Protein AF-X0W665-F1 (afdb_monomer_lite)

Organism: NCBI:txid412755

Secondary structure (DSSP, 8-state):
---------EEEEEEEE----TT-EEEEEEE-TTSPEEEEEESSSSEEEEEEEE-TT--SEEEEESSS-EEEEEGGGS--HHHHHHHHHHHHTT-

Structure (mmCIF, N/CA/C/O backbone):
data_AF-X0W665-F1
#
_entry.id   AF-X0W665-F1
#
loop_
_atom_site.group_PDB
_atom_site.id
_atom_site.type_symbol
_atom_site.label_atom_id
_atom_site.label_alt_id
_atom_site.label_comp_id
_atom_site.label_asym_id
_atom_site.label_entity_id
_atom_site.label_seq_id
_atom_site.pdbx_PDB_ins_code
_atom_site.Cartn_x
_atom_site.Cartn_y
_atom_site.Cartn_z
_atom_site.occupancy
_atom_site.B_iso_or_equiv
_atom_site.auth_seq_id
_atom_site.auth_comp_id
_atom_site.auth_asym_id
_atom_site.auth_atom_id
_atom_site.pdbx_PDB_model_num
ATOM 1 N N . SER A 1 1 ? 32.365 -3.549 10.779 1.00 41.12 1 SER A N 1
ATOM 2 C CA . SER A 1 1 ? 31.110 -4.325 10.760 1.00 41.12 1 SER A CA 1
ATOM 3 C C . SER A 1 1 ? 30.005 -3.298 10.853 1.00 41.12 1 SER A C 1
ATOM 5 O O . SER A 1 1 ? 30.041 -2.516 11.782 1.00 41.12 1 SER A O 1
ATOM 7 N N . GLU A 1 2 ? 29.128 -3.104 9.884 1.00 39.75 2 GLU A N 1
ATOM 8 C CA . GLU A 1 2 ? 28.541 -4.026 8.916 1.00 39.75 2 GLU A CA 1
ATOM 9 C C . GLU A 1 2 ? 28.464 -3.327 7.553 1.00 39.75 2 GLU A C 1
ATOM 11 O O . GLU A 1 2 ? 28.220 -2.126 7.477 1.00 39.75 2 GLU A O 1
ATOM 16 N N . GLY A 1 3 ? 28.743 -4.061 6.477 1.00 35.00 3 GLY A N 1
ATOM 17 C CA . GLY A 1 3 ? 28.498 -3.556 5.135 1.00 35.00 3 GLY A CA 1
ATOM 18 C C . GLY A 1 3 ? 26.997 -3.557 4.886 1.00 35.00 3 GLY A C 1
ATOM 19 O O . GLY A 1 3 ? 26.383 -4.624 4.889 1.00 35.00 3 GLY A O 1
ATOM 20 N N . GLU A 1 4 ? 26.413 -2.383 4.662 1.00 42.34 4 GLU A N 1
ATOM 21 C CA . GLU A 1 4 ? 25.104 -2.275 4.030 1.00 42.34 4 GLU A CA 1
ATOM 22 C C . GLU A 1 4 ? 25.202 -2.906 2.639 1.00 42.34 4 GLU A C 1
ATOM 24 O O . GLU A 1 4 ? 25.699 -2.320 1.676 1.00 42.34 4 GLU A O 1
ATOM 29 N N . ASN A 1 5 ? 24.743 -4.150 2.532 1.00 43.09 5 ASN A N 1
ATOM 30 C CA . ASN A 1 5 ? 24.387 -4.738 1.253 1.00 43.09 5 ASN A CA 1
ATOM 31 C C . ASN A 1 5 ? 23.196 -3.937 0.712 1.00 43.09 5 ASN A C 1
ATOM 33 O O . ASN A 1 5 ? 22.045 -4.235 1.027 1.00 43.09 5 ASN A O 1
ATOM 37 N N . GLY A 1 6 ? 23.483 -2.893 -0.069 1.00 44.38 6 GLY A N 1
ATOM 38 C CA . GLY A 1 6 ? 22.503 -2.129 -0.837 1.00 44.38 6 GLY A CA 1
ATOM 39 C C . GLY A 1 6 ? 21.849 -3.015 -1.895 1.00 44.38 6 GLY A C 1
ATOM 40 O O . GLY A 1 6 ? 22.260 -3.008 -3.056 1.00 44.38 6 GLY A O 1
ATOM 41 N N . GLY A 1 7 ? 20.897 -3.840 -1.461 1.00 56.03 7 GLY A N 1
ATOM 42 C CA . GLY A 1 7 ? 19.992 -4.587 -2.322 1.00 56.03 7 GLY A CA 1
ATOM 43 C C . GLY A 1 7 ? 18.932 -3.643 -2.873 1.00 56.03 7 GLY A C 1
ATOM 44 O O . GLY A 1 7 ? 18.436 -2.770 -2.160 1.00 56.03 7 GLY A O 1
ATOM 45 N N . ASN A 1 8 ? 18.601 -3.795 -4.147 1.00 63.97 8 ASN A N 1
ATOM 46 C CA . ASN A 1 8 ? 17.622 -2.937 -4.797 1.00 63.97 8 ASN A CA 1
ATOM 47 C C . ASN A 1 8 ? 16.216 -3.330 -4.347 1.00 63.97 8 ASN A C 1
ATOM 49 O O . ASN A 1 8 ? 15.873 -4.511 -4.290 1.00 63.97 8 ASN A O 1
ATOM 53 N N . ARG A 1 9 ? 15.408 -2.339 -3.975 1.00 71.69 9 ARG A N 1
ATOM 54 C CA . ARG A 1 9 ? 14.079 -2.564 -3.403 1.00 71.69 9 ARG A CA 1
ATOM 55 C C . ARG A 1 9 ? 13.059 -1.804 -4.229 1.00 71.69 9 ARG A C 1
ATOM 57 O O . ARG A 1 9 ? 13.252 -0.623 -4.503 1.00 71.69 9 ARG A O 1
ATOM 64 N N . ILE A 1 10 ? 11.989 -2.485 -4.616 1.00 75.94 10 ILE A N 1
ATOM 65 C CA . ILE A 1 10 ? 10.821 -1.842 -5.216 1.00 75.94 10 ILE A CA 1
ATOM 66 C C . ILE A 1 10 ? 9.903 -1.469 -4.062 1.00 75.94 10 ILE A C 1
ATOM 68 O O . ILE A 1 10 ? 9.597 -2.316 -3.227 1.00 75.94 10 ILE A O 1
ATOM 72 N N . SER A 1 11 ? 9.485 -0.212 -3.998 1.00 81.44 11 SER A N 1
ATOM 73 C CA . SER A 1 11 ? 8.466 0.246 -3.057 1.00 81.44 11 SER A CA 1
ATOM 74 C C . SER A 1 11 ? 7.272 0.793 -3.818 1.00 81.44 11 SER A C 1
ATOM 76 O O . SER A 1 11 ? 7.462 1.548 -4.771 1.00 81.44 11 SER A O 1
ATOM 78 N N . ALA A 1 12 ? 6.068 0.466 -3.368 1.00 85.50 12 ALA A N 1
ATOM 79 C CA . ALA A 1 12 ? 4.841 1.088 -3.844 1.00 85.50 12 ALA A CA 1
ATOM 80 C C . ALA A 1 12 ? 4.049 1.635 -2.661 1.00 85.50 12 ALA A C 1
ATOM 82 O O . ALA A 1 12 ? 4.104 1.091 -1.556 1.00 85.50 12 ALA A O 1
ATOM 83 N N . VAL A 1 13 ? 3.309 2.709 -2.918 1.00 90.44 13 VAL A N 1
ATOM 84 C CA . VAL A 1 13 ? 2.353 3.282 -1.977 1.00 90.44 13 VAL A CA 1
ATOM 85 C C . VAL A 1 13 ? 0.999 3.301 -2.661 1.00 90.44 13 VAL A C 1
ATOM 87 O O . VAL A 1 13 ? 0.884 3.786 -3.785 1.00 90.44 13 VAL A O 1
ATOM 90 N N . ALA A 1 14 ? -0.015 2.767 -1.991 1.00 92.06 14 ALA A N 1
ATOM 91 C CA . ALA A 1 14 ? -1.398 2.915 -2.413 1.00 92.06 14 ALA A CA 1
ATOM 92 C C . ALA A 1 14 ? -2.099 3.957 -1.550 1.00 92.06 14 ALA A C 1
ATOM 94 O O . ALA A 1 14 ? -1.883 4.016 -0.338 1.00 92.06 14 ALA A O 1
ATOM 95 N N . HIS A 1 15 ? -2.950 4.746 -2.200 1.00 94.50 15 HIS A N 1
ATOM 96 C CA . HIS A 1 15 ? -3.791 5.757 -1.580 1.00 94.50 15 HIS A CA 1
ATOM 97 C C . HIS A 1 15 ? -5.253 5.401 -1.849 1.00 94.50 15 HIS A C 1
ATOM 99 O O . HIS A 1 15 ? -5.688 5.359 -2.999 1.00 94.50 15 HIS A O 1
ATOM 105 N N . PHE A 1 16 ? -6.010 5.156 -0.787 1.00 94.12 16 PHE A N 1
ATOM 106 C CA . PHE A 1 16 ? -7.455 4.992 -0.838 1.00 94.12 16 PHE A CA 1
ATOM 107 C C . PHE A 1 16 ? -8.088 6.308 -0.399 1.00 94.12 16 PHE A C 1
ATOM 109 O O . PHE A 1 16 ? -8.059 6.636 0.786 1.00 94.12 16 PHE A O 1
ATOM 116 N N . TYR A 1 17 ? -8.613 7.076 -1.354 1.00 93.44 17 TYR A N 1
ATOM 117 C CA . TYR A 1 17 ? -9.212 8.382 -1.083 1.00 93.44 17 TYR A CA 1
ATOM 118 C C . TYR A 1 17 ? -10.534 8.225 -0.332 1.00 93.44 17 TYR A C 1
ATOM 120 O O . TYR A 1 17 ? -11.543 7.793 -0.893 1.00 93.44 17 TYR A O 1
ATOM 128 N N . ILE A 1 18 ? -10.489 8.553 0.952 1.00 92.12 18 ILE A N 1
ATOM 129 C CA . ILE A 1 18 ? -11.603 8.524 1.889 1.00 92.12 18 ILE A CA 1
ATOM 130 C C . ILE A 1 18 ? -11.286 9.512 3.007 1.00 92.12 18 ILE A C 1
ATOM 132 O O . ILE A 1 18 ? -10.136 9.605 3.442 1.00 92.12 18 ILE A O 1
ATOM 136 N N . ASP A 1 19 ? -12.306 10.219 3.483 1.00 94.44 19 ASP A N 1
ATOM 137 C CA . ASP A 1 19 ? -12.164 11.068 4.660 1.00 94.44 19 ASP A CA 1
ATOM 138 C C . ASP A 1 19 ? -11.770 10.203 5.863 1.00 94.44 19 ASP A C 1
ATOM 140 O O . ASP A 1 19 ? -12.407 9.188 6.169 1.00 94.44 19 ASP A O 1
ATOM 144 N N . CYS A 1 20 ? -10.700 10.595 6.543 1.00 93.88 20 CYS A N 1
ATOM 145 C CA . CYS A 1 20 ? -10.180 9.887 7.701 1.00 93.88 20 CYS A CA 1
ATOM 146 C C . CYS A 1 20 ? -9.618 10.872 8.728 1.00 93.88 20 CYS A C 1
ATOM 148 O O . CYS A 1 20 ? -9.234 11.989 8.396 1.00 93.88 20 CYS A O 1
ATOM 150 N N . ASP A 1 21 ? -9.553 10.474 9.997 1.00 94.56 21 ASP A N 1
ATOM 151 C CA . ASP A 1 21 ? -8.965 11.339 11.018 1.00 94.56 21 ASP A CA 1
ATOM 152 C C . ASP A 1 21 ? -7.435 11.286 10.934 1.00 94.56 21 ASP A C 1
ATOM 154 O O . ASP A 1 21 ? -6.839 10.204 10.888 1.00 94.56 21 ASP A O 1
ATOM 158 N N . PHE A 1 22 ? -6.789 12.454 10.956 1.00 93.81 22 PHE A N 1
ATOM 159 C CA . PHE A 1 22 ? -5.330 12.572 10.979 1.00 93.81 22 PHE A CA 1
ATOM 160 C C . PHE A 1 22 ? -4.706 11.690 12.073 1.00 93.81 22 PHE A C 1
ATOM 162 O O . PHE A 1 22 ? -5.105 11.740 13.237 1.00 93.81 22 PHE A O 1
ATOM 169 N N . GLY A 1 23 ? -3.693 10.903 11.706 1.00 90.94 23 GLY A N 1
ATOM 170 C CA . GLY A 1 23 ? -2.986 10.004 12.619 1.00 90.94 23 GLY A CA 1
ATOM 171 C C . GLY A 1 23 ? -3.705 8.679 12.885 1.00 90.94 23 GLY A C 1
ATOM 172 O O . GLY A 1 23 ? -3.192 7.856 13.646 1.00 90.94 23 GLY A O 1
ATOM 173 N N . THR A 1 24 ? -4.860 8.435 12.257 1.00 94.12 24 THR A N 1
ATOM 174 C CA . THR A 1 24 ? -5.539 7.137 12.334 1.00 94.12 24 THR A CA 1
ATOM 175 C C . THR A 1 24 ? -4.646 6.037 11.778 1.00 94.12 24 THR A C 1
ATOM 177 O O . THR A 1 24 ? -4.046 6.182 10.714 1.00 94.12 24 THR A O 1
ATOM 180 N N . ARG A 1 25 ? -4.600 4.906 12.484 1.00 94.75 25 ARG A N 1
ATOM 181 C CA . ARG A 1 25 ? -3.903 3.696 12.057 1.00 94.75 25 ARG A CA 1
ATOM 182 C C . ARG A 1 25 ? -4.824 2.500 12.249 1.00 94.75 25 ARG A C 1
ATOM 184 O O . ARG A 1 25 ? -5.235 2.212 13.370 1.00 94.75 25 ARG A O 1
ATOM 191 N N . ILE A 1 26 ? -5.147 1.823 11.157 1.00 93.69 26 ILE A N 1
ATOM 192 C CA . ILE A 1 26 ? -6.101 0.715 11.122 1.00 93.69 26 ILE A CA 1
ATOM 193 C C . ILE A 1 26 ? -5.317 -0.565 10.884 1.00 93.69 26 ILE A C 1
ATOM 195 O O . ILE A 1 26 ? -4.628 -0.690 9.874 1.00 93.69 26 ILE A O 1
ATOM 199 N N . GLU A 1 27 ? -5.400 -1.502 11.824 1.00 94.62 27 GLU A N 1
ATOM 200 C CA . GLU A 1 27 ? -4.879 -2.854 11.631 1.00 94.62 27 GLU A CA 1
ATOM 201 C C . GLU A 1 27 ? -5.734 -3.585 10.594 1.00 94.62 27 GLU A C 1
ATOM 203 O O . GLU A 1 27 ? -6.962 -3.592 10.683 1.00 94.62 27 GLU A O 1
ATOM 208 N N . THR A 1 28 ? -5.091 -4.172 9.590 1.00 91.94 28 THR A N 1
ATOM 209 C CA . THR A 1 28 ? -5.780 -4.885 8.510 1.00 91.94 28 THR A CA 1
ATOM 210 C C . THR A 1 28 ? -5.801 -6.384 8.788 1.00 91.94 28 THR A C 1
ATOM 212 O O . THR A 1 28 ? -5.004 -6.899 9.570 1.00 91.94 28 THR A O 1
ATOM 215 N N . SER A 1 29 ? -6.668 -7.116 8.091 1.00 88.31 29 SER A N 1
ATOM 216 C CA . SER A 1 29 ? -6.659 -8.584 8.109 1.00 88.31 29 SER A CA 1
ATOM 217 C C . SER A 1 29 ? -5.450 -9.201 7.398 1.00 88.31 29 SER A C 1
ATOM 219 O O . SER A 1 29 ? -5.274 -10.417 7.460 1.00 88.31 29 SER A O 1
ATOM 221 N N . SER A 1 30 ? -4.646 -8.396 6.695 1.00 88.56 30 SER A N 1
ATOM 222 C CA . SER A 1 30 ? -3.471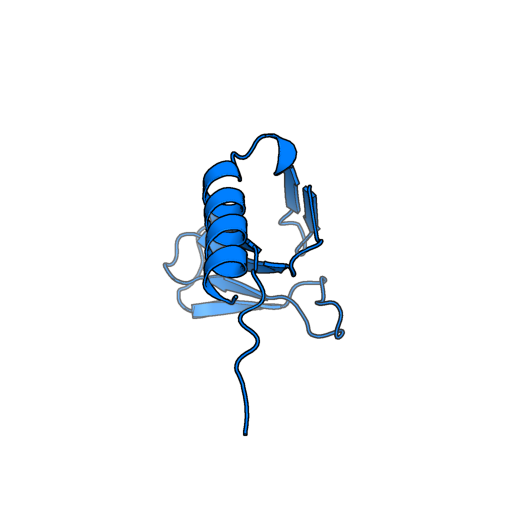 -8.870 5.972 1.00 88.56 30 SER A CA 1
ATOM 223 C C . SER A 1 30 ? -2.193 -8.722 6.795 1.00 88.56 30 SER A C 1
ATOM 225 O O . SER A 1 30 ? -2.041 -7.801 7.602 1.00 88.56 30 SER A O 1
ATOM 227 N N . THR A 1 31 ? -1.240 -9.621 6.563 1.00 89.94 31 THR A N 1
ATOM 228 C CA . THR A 1 31 ? 0.039 -9.676 7.272 1.00 89.94 31 THR A CA 1
ATOM 229 C C . THR A 1 31 ? 1.218 -9.637 6.304 1.00 89.94 31 THR A C 1
ATOM 231 O O . THR A 1 31 ? 1.124 -9.978 5.121 1.00 89.94 31 THR A O 1
ATOM 234 N N . PHE A 1 32 ? 2.363 -9.174 6.796 1.00 84.06 32 PHE A N 1
ATOM 235 C CA . PHE A 1 32 ? 3.644 -9.370 6.133 1.00 84.06 32 PHE A CA 1
ATOM 236 C C . PHE A 1 32 ? 4.084 -10.837 6.239 1.00 84.06 32 PHE A C 1
ATOM 238 O O . PHE A 1 32 ? 3.520 -11.634 6.989 1.00 84.06 32 PHE A O 1
ATOM 245 N N . SER A 1 33 ? 5.129 -11.209 5.497 1.00 82.19 33 SER A N 1
ATOM 246 C CA . SER A 1 33 ? 5.657 -12.581 5.483 1.00 82.19 33 SER A CA 1
ATOM 247 C C . SER A 1 33 ? 6.172 -13.068 6.841 1.00 82.19 33 SER A C 1
ATOM 249 O O . SER A 1 33 ? 6.281 -14.270 7.054 1.00 82.19 33 SER A O 1
ATOM 251 N N . ASP A 1 34 ? 6.507 -12.150 7.748 1.00 84.12 34 ASP A N 1
ATOM 252 C CA . ASP A 1 34 ? 6.910 -12.447 9.127 1.00 84.12 34 ASP A CA 1
ATOM 253 C C . ASP A 1 34 ? 5.716 -12.599 10.091 1.00 84.12 34 ASP A C 1
ATOM 255 O O . ASP A 1 34 ? 5.907 -12.823 11.284 1.00 84.12 34 ASP A O 1
ATOM 259 N N . GLY A 1 35 ? 4.486 -12.494 9.579 1.00 88.00 35 GLY A N 1
ATOM 260 C CA . GLY A 1 35 ? 3.252 -12.584 10.351 1.00 88.00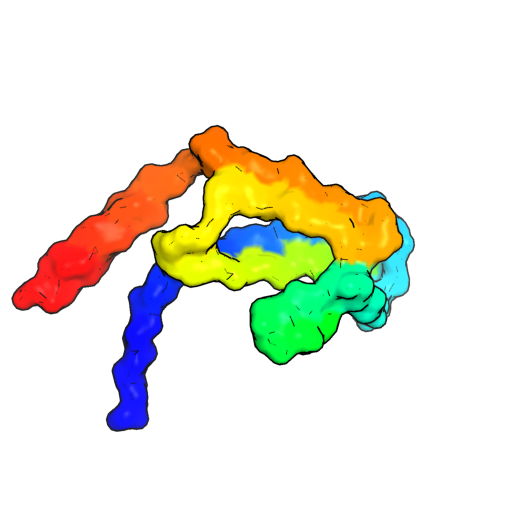 35 GLY A CA 1
ATOM 261 C C . GLY A 1 35 ? 2.848 -11.286 11.047 1.00 88.00 35 GLY A C 1
ATOM 262 O O . GLY A 1 35 ? 1.790 -11.255 11.673 1.00 88.00 35 GLY A O 1
ATOM 263 N N . SER A 1 36 ? 3.636 -10.211 10.941 1.00 89.44 36 SER A N 1
ATOM 264 C CA . SER A 1 36 ? 3.247 -8.916 11.497 1.00 89.44 36 SER A CA 1
ATOM 265 C C . SER A 1 36 ? 2.074 -8.311 10.711 1.00 89.44 36 SER A C 1
ATOM 267 O O . SER A 1 36 ? 2.014 -8.450 9.485 1.00 89.44 36 SER A O 1
ATOM 269 N N . PRO A 1 37 ? 1.110 -7.656 11.380 1.00 90.00 37 PRO A N 1
ATOM 270 C CA . PRO A 1 37 ? -0.039 -7.081 10.697 1.00 90.00 37 PRO A CA 1
ATOM 271 C C . PRO A 1 37 ? 0.360 -5.890 9.825 1.00 90.00 37 PRO A C 1
ATOM 273 O O . PRO A 1 37 ? 1.214 -5.075 10.189 1.00 90.00 37 PRO A O 1
ATOM 276 N N . LYS A 1 38 ? -0.299 -5.771 8.673 1.00 91.75 38 LYS A N 1
ATOM 277 C CA . LYS A 1 38 ? -0.243 -4.577 7.830 1.00 91.75 38 LYS A CA 1
ATOM 278 C C . LYS A 1 38 ? -1.235 -3.545 8.342 1.00 91.75 38 LYS A C 1
ATOM 280 O O . LYS A 1 38 ? -2.290 -3.898 8.871 1.00 91.75 38 LYS A O 1
ATOM 285 N N . TYR A 1 39 ? -0.899 -2.272 8.161 1.00 94.56 39 TYR A N 1
ATOM 286 C CA . TYR A 1 39 ? -1.710 -1.159 8.638 1.00 94.56 39 TYR A CA 1
ATOM 287 C C . TYR A 1 39 ? -2.009 -0.177 7.514 1.00 94.56 39 TYR A C 1
ATOM 289 O O . TYR A 1 39 ? -1.113 0.155 6.737 1.00 94.56 39 TYR A O 1
ATOM 297 N N . LEU A 1 40 ? -3.246 0.313 7.489 1.00 94.88 40 LEU A N 1
ATOM 298 C CA . LEU A 1 40 ? -3.612 1.515 6.750 1.00 94.88 40 LEU A CA 1
ATOM 299 C C . LEU A 1 40 ? -3.403 2.727 7.660 1.00 94.88 40 LEU A C 1
ATOM 301 O O . LEU A 1 40 ? -3.858 2.721 8.807 1.00 94.88 40 LEU A O 1
ATOM 305 N N . SER A 1 41 ? -2.743 3.764 7.158 1.00 95.75 41 SER A N 1
ATOM 306 C CA . SER A 1 41 ? -2.466 4.990 7.911 1.00 95.75 41 SER A CA 1
ATOM 307 C C . SER A 1 41 ? -3.144 6.188 7.257 1.00 95.75 41 SER A C 1
ATOM 309 O O . SER A 1 41 ? -3.074 6.354 6.046 1.00 95.75 41 SER A O 1
ATOM 311 N N . CYS A 1 42 ? -3.779 7.048 8.046 1.00 95.00 42 CYS A N 1
ATOM 312 C CA . CYS A 1 42 ? -4.294 8.329 7.580 1.00 95.00 42 CYS A CA 1
ATOM 313 C C . CYS A 1 42 ? -3.299 9.427 7.940 1.00 95.00 42 CYS A C 1
ATOM 315 O O . CYS A 1 42 ? -3.245 9.871 9.089 1.00 95.00 42 CYS A O 1
ATOM 317 N N . GLU A 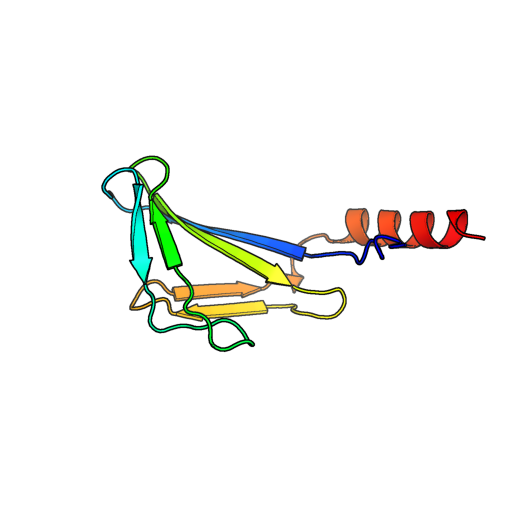1 43 ? -2.491 9.864 6.978 1.00 86.19 43 GLU A N 1
ATOM 318 C CA . GLU A 1 43 ? -1.517 10.918 7.258 1.00 86.19 43 GLU A CA 1
ATOM 319 C C . GLU A 1 43 ? -2.111 12.312 7.106 1.00 86.19 43 GLU A C 1
ATOM 321 O O . GLU A 1 43 ? -1.776 13.165 7.911 1.00 86.19 43 GLU A O 1
ATOM 326 N N . TRP A 1 44 ? -2.953 12.586 6.104 1.00 85.56 44 TRP A N 1
ATOM 327 C CA . TRP A 1 44 ? -3.354 13.968 5.763 1.00 85.56 44 TRP A CA 1
ATOM 328 C C . TRP A 1 44 ? -4.869 14.212 5.828 1.00 85.56 44 TRP A C 1
ATOM 330 O O . TRP A 1 44 ? -5.350 15.260 5.416 1.00 85.56 44 TRP A O 1
ATOM 340 N N . GLY A 1 45 ? -5.631 13.260 6.370 1.00 88.00 45 GLY A N 1
ATOM 341 C CA . GLY A 1 45 ? -7.078 13.386 6.571 1.00 88.00 45 GLY A CA 1
ATOM 342 C C . GLY A 1 45 ? -7.952 13.033 5.358 1.00 88.00 45 GLY A C 1
ATOM 343 O O . GLY A 1 45 ? -9.169 12.954 5.475 1.00 88.00 45 GLY A O 1
ATOM 344 N N . GLU A 1 46 ? -7.337 12.811 4.198 1.00 91.81 46 GLU A N 1
ATOM 345 C CA . GLU A 1 46 ? -8.030 12.657 2.907 1.00 91.81 46 GLU A CA 1
ATOM 346 C C . GLU A 1 46 ? -7.789 11.300 2.225 1.00 91.81 46 GLU A C 1
ATOM 348 O O . GLU A 1 46 ? -8.380 10.991 1.187 1.00 91.81 46 GLU A O 1
ATOM 353 N N . ALA A 1 47 ? -6.892 10.482 2.782 1.00 94.31 47 ALA A N 1
ATOM 354 C CA . ALA A 1 47 ? -6.617 9.151 2.269 1.00 94.31 47 ALA A CA 1
ATOM 355 C C . ALA A 1 47 ? -6.049 8.223 3.341 1.00 94.31 47 ALA A C 1
ATOM 357 O O . ALA A 1 47 ? -5.176 8.604 4.127 1.00 94.31 47 ALA A O 1
ATOM 358 N N . LEU A 1 48 ? -6.483 6.965 3.283 1.00 95.75 48 LEU A N 1
ATOM 359 C CA . LEU A 1 48 ? -5.794 5.852 3.920 1.00 95.75 48 LEU A CA 1
ATOM 360 C C . LEU A 1 48 ? -4.671 5.368 3.005 1.00 95.75 48 LEU A C 1
ATOM 362 O O . LEU A 1 48 ? -4.878 5.157 1.809 1.00 95.75 48 LEU A O 1
ATOM 366 N N . THR A 1 49 ? -3.483 5.178 3.563 1.00 95.12 49 THR A N 1
ATOM 367 C CA . THR A 1 49 ? -2.284 4.814 2.813 1.00 95.12 49 THR A CA 1
ATOM 368 C C . THR A 1 49 ? -1.684 3.513 3.308 1.00 95.12 49 THR A C 1
ATOM 370 O O . THR A 1 49 ? -1.754 3.176 4.492 1.00 95.12 49 THR A O 1
ATOM 373 N N . ILE A 1 50 ? -1.063 2.780 2.389 1.00 92.94 50 ILE A N 1
ATOM 374 C CA . ILE A 1 50 ? -0.229 1.630 2.719 1.00 92.94 50 ILE A CA 1
ATOM 375 C C . ILE A 1 50 ? 0.998 1.604 1.827 1.00 92.94 50 ILE A C 1
ATOM 377 O O . ILE A 1 50 ? 0.906 1.781 0.614 1.00 92.94 50 ILE A O 1
ATOM 381 N N . SER A 1 51 ? 2.150 1.387 2.456 1.00 89.00 51 SER A N 1
ATOM 382 C CA . SER A 1 51 ? 3.434 1.255 1.785 1.00 89.00 51 SER A CA 1
ATOM 383 C C . SER A 1 51 ? 3.911 -0.183 1.882 1.00 89.00 51 SER A C 1
ATOM 385 O O . SER A 1 51 ? 3.885 -0.801 2.949 1.00 89.00 51 SER A O 1
ATOM 387 N N . VAL A 1 52 ? 4.345 -0.716 0.751 1.00 84.00 52 VAL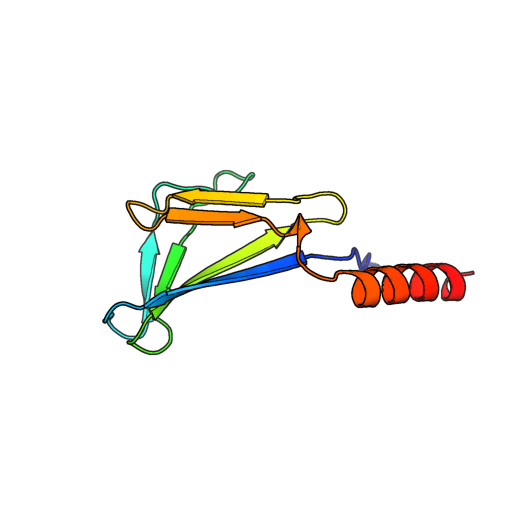 A N 1
ATOM 388 C CA . VAL A 1 52 ? 4.882 -2.065 0.624 1.00 84.00 52 VAL A CA 1
ATOM 389 C C . VAL A 1 52 ? 6.244 -1.995 -0.033 1.00 84.00 52 VAL A C 1
ATOM 391 O O . VAL A 1 52 ? 6.520 -1.122 -0.858 1.00 84.00 52 VAL A O 1
ATOM 394 N N . GLN A 1 53 ? 7.112 -2.924 0.348 1.00 81.88 53 GLN A N 1
ATOM 395 C CA . GLN A 1 53 ? 8.450 -3.017 -0.201 1.00 81.88 53 GLN A CA 1
ATOM 396 C C . GLN A 1 53 ? 8.784 -4.465 -0.525 1.00 81.88 53 GLN A C 1
ATOM 398 O O . GLN A 1 53 ? 8.612 -5.357 0.306 1.00 81.88 53 GLN A O 1
ATOM 403 N N . TRP A 1 54 ? 9.308 -4.678 -1.724 1.00 79.19 54 TRP A N 1
ATOM 404 C CA . TRP A 1 54 ? 9.703 -5.978 -2.237 1.00 79.19 54 TRP A CA 1
ATOM 405 C C . TRP A 1 54 ? 11.205 -6.026 -2.523 1.00 79.19 54 TRP A C 1
ATOM 407 O O . TRP A 1 54 ? 11.836 -5.008 -2.824 1.00 79.19 54 TRP A O 1
ATOM 417 N N . GLY A 1 55 ? 11.783 -7.224 -2.400 1.00 71.38 55 GLY A N 1
ATOM 418 C CA . GLY A 1 55 ? 13.178 -7.486 -2.764 1.00 71.38 55 GLY A CA 1
ATOM 419 C C . GLY A 1 55 ? 13.374 -7.647 -4.276 1.00 71.38 55 GLY A C 1
ATOM 420 O O . GLY A 1 55 ? 12.405 -7.677 -5.032 1.00 71.38 55 GLY A O 1
ATOM 421 N N . GLU A 1 56 ? 14.631 -7.819 -4.700 1.00 60.81 56 GLU A N 1
ATOM 422 C CA . GLU A 1 56 ? 15.095 -7.804 -6.105 1.00 60.81 56 GLU A CA 1
ATOM 423 C C . GLU A 1 56 ? 14.385 -8.769 -7.083 1.00 60.81 56 GLU A C 1
ATOM 425 O O . GLU A 1 56 ? 14.576 -8.638 -8.287 1.00 60.81 56 GLU A O 1
ATOM 430 N N . ASN A 1 57 ? 13.560 -9.712 -6.605 1.00 57.47 57 ASN A N 1
ATOM 431 C CA . ASN A 1 57 ? 12.955 -10.784 -7.413 1.00 57.47 57 ASN A CA 1
ATOM 432 C C . ASN A 1 57 ? 11.421 -10.907 -7.269 1.00 57.47 57 ASN A C 1
ATOM 434 O O . ASN A 1 57 ? 10.847 -11.945 -7.591 1.00 57.47 57 ASN A O 1
ATOM 438 N N . SER A 1 58 ? 10.746 -9.879 -6.758 1.00 58.69 58 SER A N 1
ATOM 439 C CA . SER A 1 58 ? 9.304 -9.883 -6.450 1.00 58.69 58 SER A CA 1
ATOM 440 C C . SER A 1 58 ? 8.754 -8.482 -6.746 1.00 58.69 58 SER A C 1
ATOM 442 O O . SER A 1 58 ? 9.370 -7.525 -6.302 1.00 58.69 58 SER A O 1
ATOM 444 N N . VAL A 1 59 ? 7.669 -8.220 -7.477 1.00 62.72 59 VAL A N 1
ATOM 445 C CA . VAL A 1 59 ? 6.570 -9.023 -8.032 1.00 62.72 59 VAL A CA 1
ATOM 446 C C . VAL A 1 59 ? 6.081 -8.253 -9.274 1.00 62.72 59 VAL A C 1
ATOM 448 O O . VAL A 1 59 ? 6.037 -7.025 -9.213 1.00 62.72 59 VAL A O 1
ATOM 451 N N . PRO A 1 60 ? 5.663 -8.896 -10.375 1.00 68.00 60 PRO A N 1
ATOM 452 C CA . PRO A 1 60 ? 5.001 -8.174 -11.462 1.00 68.00 60 PRO A CA 1
ATOM 453 C C . PRO A 1 60 ? 3.625 -7.623 -11.071 1.00 68.00 60 PRO A C 1
ATOM 455 O O . PRO A 1 60 ? 3.081 -6.790 -11.781 1.00 68.00 60 PRO A O 1
ATOM 458 N N . THR A 1 61 ? 3.023 -8.093 -9.978 1.00 84.75 61 THR A N 1
ATOM 459 C CA . THR A 1 61 ? 1.644 -7.748 -9.626 1.00 84.75 61 THR A CA 1
ATOM 460 C C . THR A 1 61 ? 1.474 -7.669 -8.114 1.00 84.75 61 THR A C 1
ATOM 462 O O . THR A 1 61 ? 1.897 -8.571 -7.392 1.00 84.75 61 THR A O 1
ATOM 465 N N . TRP A 1 62 ? 0.826 -6.614 -7.632 1.00 88.00 62 TRP A N 1
ATOM 466 C CA . TRP A 1 62 ? 0.362 -6.474 -6.258 1.00 88.00 62 TRP A CA 1
ATOM 467 C C . TRP A 1 62 ? -1.142 -6.734 -6.210 1.00 88.00 62 TRP A C 1
ATOM 469 O O . TRP A 1 62 ? -1.931 -5.967 -6.757 1.00 88.00 62 TRP A O 1
ATOM 479 N N . ILE A 1 63 ? -1.532 -7.839 -5.572 1.00 90.50 63 ILE A N 1
ATOM 480 C CA . ILE A 1 63 ? -2.935 -8.199 -5.354 1.00 90.50 63 ILE A CA 1
ATOM 481 C C . ILE A 1 63 ? -3.135 -8.406 -3.864 1.00 90.50 63 ILE A C 1
ATOM 483 O O . ILE A 1 63 ? -2.503 -9.288 -3.280 1.00 90.50 63 ILE A O 1
ATOM 487 N N . GLU A 1 64 ? -3.985 -7.594 -3.247 1.00 91.19 64 GLU A N 1
ATOM 488 C CA . GLU A 1 64 ? -4.199 -7.658 -1.805 1.00 91.19 64 GLU A CA 1
ATOM 489 C C . GLU A 1 64 ? -5.522 -7.012 -1.389 1.00 91.19 64 GLU A C 1
ATOM 491 O O . GLU A 1 64 ? -5.980 -6.078 -2.039 1.00 91.19 64 GLU A O 1
ATOM 496 N N . ASP A 1 65 ? -6.125 -7.496 -0.302 1.00 92.12 65 ASP A N 1
ATOM 497 C CA . ASP A 1 65 ? -7.298 -6.882 0.323 1.00 92.12 65 ASP A CA 1
ATOM 498 C C . ASP A 1 65 ? -7.006 -6.531 1.785 1.00 92.12 65 ASP A C 1
ATOM 500 O O . ASP A 1 65 ? -6.522 -7.362 2.558 1.00 92.12 65 ASP A O 1
ATOM 504 N N . PHE A 1 66 ? -7.317 -5.293 2.159 1.00 91.25 66 PHE A N 1
ATOM 505 C CA . PHE A 1 66 ? -7.083 -4.735 3.488 1.00 91.25 66 PHE A CA 1
ATOM 506 C C . PHE A 1 66 ? -8.393 -4.514 4.251 1.00 91.25 66 PHE A C 1
ATOM 508 O O . PHE A 1 66 ? -8.591 -3.467 4.864 1.00 91.25 66 PHE A O 1
ATOM 515 N N . GLY A 1 67 ? -9.304 -5.489 4.202 1.00 87.94 67 GLY A N 1
ATOM 516 C CA . GLY A 1 67 ? -10.601 -5.403 4.872 1.00 87.94 67 GLY A CA 1
ATOM 517 C C . GLY A 1 67 ? -11.616 -4.587 4.072 1.00 87.94 67 GLY A C 1
ATOM 518 O O . GLY A 1 67 ? -12.303 -3.737 4.633 1.00 87.94 67 GLY A O 1
ATOM 519 N N . GLY A 1 68 ? -11.690 -4.828 2.759 1.00 90.06 68 GLY A N 1
ATOM 520 C CA . GLY A 1 68 ? -12.571 -4.112 1.827 1.00 90.06 68 GLY A CA 1
ATOM 521 C C . GLY A 1 68 ? -11.892 -2.992 1.034 1.00 90.06 68 GLY A C 1
ATOM 522 O O . GLY A 1 68 ? -12.499 -2.435 0.120 1.00 90.06 68 GLY A O 1
ATOM 523 N N . PHE A 1 69 ? -10.630 -2.687 1.342 1.00 91.56 69 PHE A N 1
ATOM 524 C CA . PHE A 1 69 ? -9.759 -1.863 0.505 1.00 91.56 69 PHE A CA 1
ATOM 525 C C . PHE A 1 69 ? -8.878 -2.783 -0.336 1.00 91.56 69 PHE A C 1
ATOM 527 O O . PHE A 1 69 ? -7.880 -3.313 0.157 1.00 91.56 69 PHE A O 1
ATOM 534 N N . SER A 1 70 ? -9.265 -3.007 -1.588 1.00 92.69 70 SER A N 1
ATOM 535 C CA . SER A 1 70 ? -8.589 -3.966 -2.461 1.00 92.69 70 SER A CA 1
ATOM 536 C C . SER A 1 70 ? -7.654 -3.283 -3.457 1.00 92.69 70 SER A C 1
ATOM 538 O O . SER A 1 70 ? -7.962 -2.225 -4.005 1.00 92.69 70 SER A O 1
ATOM 540 N N . ILE A 1 71 ? -6.526 -3.930 -3.731 1.00 92.12 71 ILE A N 1
ATOM 541 C CA . ILE A 1 71 ? -5.549 -3.540 -4.743 1.00 92.12 71 ILE A CA 1
ATOM 542 C C . ILE A 1 71 ? -5.423 -4.668 -5.751 1.00 92.12 71 ILE A C 1
ATOM 544 O O . ILE A 1 71 ? -5.306 -5.840 -5.392 1.00 92.12 71 ILE A O 1
ATOM 548 N N . TYR A 1 72 ? -5.410 -4.280 -7.018 1.00 91.75 72 TYR A N 1
ATOM 549 C CA . TYR A 1 72 ? -4.999 -5.116 -8.128 1.00 91.75 72 TYR A CA 1
ATOM 550 C C . TYR A 1 72 ? -4.165 -4.242 -9.061 1.00 91.75 72 TYR A C 1
ATOM 552 O O . TYR A 1 72 ? -4.711 -3.546 -9.911 1.00 91.75 72 TYR A O 1
ATOM 560 N N . GLU A 1 73 ? -2.850 -4.238 -8.858 1.00 88.00 73 GLU A N 1
ATOM 561 C CA . GLU A 1 73 ? -1.921 -3.450 -9.664 1.00 88.00 73 GLU A CA 1
ATOM 562 C C . GLU A 1 73 ? -0.945 -4.373 -10.379 1.00 88.00 73 GLU A C 1
ATOM 564 O O . GLU A 1 73 ? -0.270 -5.188 -9.749 1.00 88.00 73 GLU A O 1
ATOM 569 N N . ASN A 1 74 ? -0.864 -4.243 -11.700 1.00 86.62 74 ASN A N 1
ATOM 570 C CA . ASN A 1 74 ? 0.083 -4.978 -12.519 1.00 86.62 74 ASN A CA 1
ATOM 571 C C . ASN A 1 74 ? 1.192 -4.036 -12.997 1.00 86.62 74 ASN A C 1
ATOM 573 O O . ASN A 1 74 ? 0.991 -3.204 -13.876 1.00 86.62 74 ASN A O 1
ATOM 577 N N . PHE A 1 75 ? 2.388 -4.222 -12.456 1.00 80.50 75 PHE A N 1
ATOM 578 C CA . PHE A 1 75 ? 3.560 -3.429 -12.782 1.00 80.50 75 PHE A CA 1
ATOM 579 C C . PHE A 1 75 ? 4.225 -3.831 -14.108 1.00 80.50 75 PHE A C 1
ATOM 581 O O . PHE A 1 75 ? 5.216 -3.214 -14.482 1.00 80.50 75 PHE A O 1
ATOM 588 N N . TYR A 1 76 ? 3.731 -4.836 -14.846 1.00 77.50 76 TYR A N 1
ATOM 589 C CA . TYR A 1 76 ? 4.303 -5.197 -16.156 1.00 77.50 76 TYR A CA 1
ATOM 590 C C . TYR A 1 76 ? 4.326 -4.028 -17.148 1.00 77.50 76 TYR A C 1
ATOM 592 O O . TYR A 1 76 ? 5.259 -3.933 -17.944 1.00 77.50 76 TYR A O 1
ATOM 600 N N . ASP A 1 77 ? 3.328 -3.146 -17.084 1.00 74.38 77 ASP A N 1
ATOM 601 C CA . ASP A 1 77 ? 3.225 -1.982 -17.968 1.00 74.38 77 ASP A CA 1
ATOM 602 C C . ASP A 1 77 ? 4.046 -0.778 -17.467 1.00 74.38 77 ASP A C 1
ATOM 604 O O . ASP A 1 77 ? 4.126 0.251 -18.141 1.00 74.38 77 ASP A O 1
ATOM 608 N N . TRP A 1 78 ? 4.674 -0.883 -16.291 1.00 77.88 78 TRP A N 1
ATOM 609 C CA . TRP A 1 78 ? 5.503 0.178 -15.728 1.00 77.88 78 TRP A CA 1
ATOM 610 C C . TRP A 1 78 ? 6.929 0.100 -16.289 1.00 77.88 78 TRP A C 1
ATOM 612 O O . TRP A 1 78 ? 7.557 -0.961 -16.332 1.00 77.88 78 TRP A O 1
ATOM 622 N N . ASP A 1 79 ? 7.483 1.246 -16.689 1.00 74.25 79 ASP A N 1
ATOM 623 C CA . ASP A 1 79 ? 8.838 1.306 -17.236 1.00 74.25 79 ASP A CA 1
ATOM 624 C C . ASP A 1 79 ? 9.909 1.261 -16.130 1.00 74.25 79 ASP A C 1
ATOM 626 O O . ASP A 1 79 ? 10.315 2.282 -15.570 1.00 74.25 79 ASP A O 1
ATOM 630 N N . PHE A 1 80 ? 10.420 0.061 -15.845 1.00 75.94 80 PHE A N 1
ATOM 631 C CA . PHE A 1 80 ? 11.551 -0.147 -14.932 1.00 75.94 80 PHE A CA 1
ATOM 632 C C . PHE A 1 80 ? 12.930 0.024 -15.591 1.00 75.94 80 PHE A C 1
ATOM 634 O O . PHE A 1 80 ? 13.954 -0.183 -14.930 1.00 75.94 80 PHE A O 1
ATOM 641 N N . THR A 1 81 ? 13.007 0.418 -16.868 1.00 78.81 81 THR A N 1
ATOM 642 C CA . THR A 1 81 ? 14.282 0.599 -17.587 1.00 78.81 81 THR A CA 1
ATOM 643 C C . THR A 1 81 ? 15.272 1.506 -16.843 1.00 78.81 81 THR A C 1
ATOM 645 O O . THR A 1 81 ? 16.451 1.140 -16.759 1.00 78.81 81 THR A O 1
ATOM 648 N N . PRO A 1 82 ? 14.860 2.646 -16.243 1.00 78.12 82 PRO A N 1
ATOM 649 C CA . PRO A 1 82 ? 15.777 3.495 -15.481 1.00 78.12 82 PRO A CA 1
ATOM 650 C C . PRO A 1 82 ? 16.416 2.772 -14.288 1.00 78.12 82 PRO A C 1
ATOM 652 O O . PRO A 1 82 ? 17.628 2.875 -14.082 1.00 78.12 82 PRO A O 1
ATOM 655 N N . LEU A 1 83 ? 15.624 1.990 -13.543 1.00 72.25 83 LEU A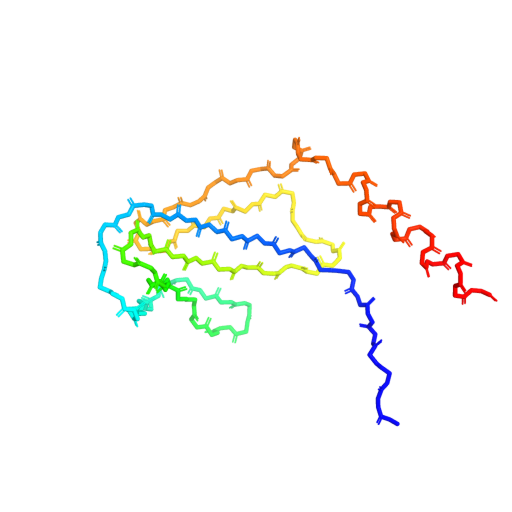 N 1
ATOM 656 C CA . LEU A 1 83 ? 16.106 1.199 -12.412 1.00 72.25 83 LEU A CA 1
ATOM 657 C C . LEU A 1 83 ? 17.093 0.131 -12.890 1.00 72.25 83 LEU A C 1
ATOM 659 O O . LEU A 1 83 ? 18.206 0.058 -12.377 1.00 72.25 83 LEU A O 1
ATOM 663 N N . ILE A 1 84 ? 16.734 -0.638 -13.923 1.00 73.19 84 ILE A N 1
ATOM 664 C CA . ILE A 1 84 ? 17.589 -1.687 -14.506 1.00 73.19 84 ILE A CA 1
ATOM 665 C C . ILE A 1 84 ? 18.933 -1.110 -14.975 1.00 73.19 84 ILE A C 1
ATOM 667 O O . ILE A 1 84 ? 19.990 -1.713 -14.750 1.00 73.19 84 ILE A O 1
ATOM 671 N N . LYS A 1 85 ? 18.921 0.078 -15.592 1.00 77.38 85 LYS A N 1
ATOM 672 C CA . LYS A 1 85 ? 20.139 0.780 -16.014 1.00 77.38 85 LYS A CA 1
ATOM 673 C C . LYS A 1 85 ? 21.018 1.142 -14.817 1.00 77.38 85 LYS A C 1
ATOM 675 O O . LYS A 1 85 ? 22.218 0.876 -14.854 1.00 77.38 85 LYS A O 1
ATOM 680 N N . TYR A 1 86 ? 20.431 1.683 -13.749 1.00 79.00 86 TYR A N 1
ATOM 681 C CA . TYR A 1 86 ? 21.148 1.959 -12.502 1.00 79.00 86 TYR A CA 1
ATOM 682 C C . TYR A 1 86 ? 21.743 0.680 -11.884 1.00 79.00 86 TYR A C 1
ATOM 684 O O . TYR A 1 86 ? 22.907 0.675 -11.479 1.00 79.00 86 TYR A O 1
ATOM 692 N N . LEU A 1 87 ? 21.007 -0.441 -11.893 1.00 71.06 87 LEU A N 1
ATOM 693 C CA . LEU A 1 87 ? 21.509 -1.730 -11.387 1.00 71.06 87 LEU A CA 1
ATOM 694 C C . LEU A 1 87 ? 22.712 -2.225 -12.189 1.00 71.06 87 LEU A C 1
ATOM 696 O O . LEU A 1 87 ? 23.677 -2.748 -11.636 1.00 71.06 87 LEU A O 1
ATOM 700 N N . THR A 1 88 ? 22.644 -2.070 -13.507 1.00 77.88 88 THR A N 1
ATOM 701 C CA . THR A 1 88 ? 23.706 -2.493 -14.420 1.00 77.88 88 THR A CA 1
ATOM 702 C C . THR A 1 88 ? 24.975 -1.668 -14.200 1.00 77.88 88 THR A C 1
ATOM 704 O O . THR A 1 88 ? 26.058 -2.239 -14.076 1.00 77.88 88 THR A O 1
ATOM 707 N N . LEU A 1 89 ? 24.844 -0.341 -14.084 1.00 79.44 89 LEU A N 1
ATOM 708 C CA . LEU A 1 89 ? 25.965 0.570 -13.826 1.00 79.44 89 LEU A CA 1
ATOM 709 C C . LEU A 1 89 ? 26.593 0.328 -12.446 1.00 79.44 89 LEU A C 1
ATOM 711 O O . LEU A 1 89 ? 27.797 0.120 -12.348 1.00 79.44 89 LEU A O 1
ATOM 715 N N . SER A 1 90 ? 25.780 0.235 -11.392 1.00 75.25 90 SER A N 1
ATOM 716 C CA . SER A 1 90 ? 26.262 0.014 -10.018 1.00 75.25 90 SER A CA 1
ATOM 717 C C . SER A 1 90 ? 26.929 -1.351 -9.794 1.00 75.25 90 SER A C 1
ATOM 719 O O . SER A 1 90 ? 27.724 -1.507 -8.864 1.00 75.25 90 SER A O 1
ATOM 721 N N . LYS A 1 91 ? 26.624 -2.363 -10.618 1.00 74.88 91 LYS A N 1
ATOM 722 C CA . LYS A 1 91 ? 27.353 -3.645 -10.641 1.00 74.88 91 LYS A CA 1
ATOM 7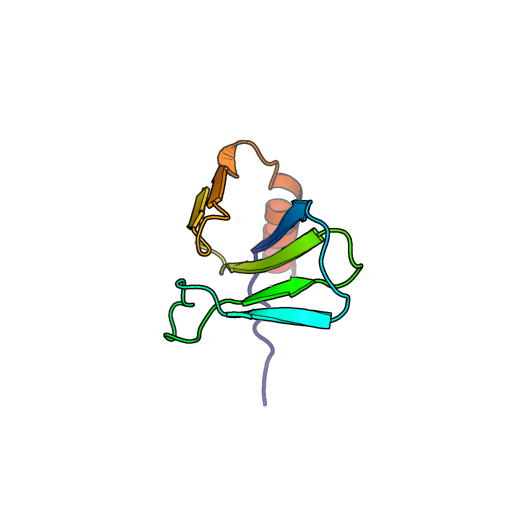23 C C . LYS A 1 91 ? 28.663 -3.550 -11.426 1.00 74.88 91 LYS A C 1
ATOM 725 O O . LYS A 1 91 ? 29.614 -4.247 -11.084 1.00 74.88 91 LYS A O 1
ATOM 730 N N . ALA A 1 92 ? 28.713 -2.716 -12.464 1.00 74.62 92 ALA A N 1
ATOM 731 C CA . ALA A 1 92 ? 29.912 -2.500 -13.267 1.00 74.62 92 ALA A CA 1
ATOM 732 C C . ALA A 1 92 ? 30.975 -1.667 -12.528 1.00 74.62 92 ALA A C 1
ATOM 734 O O . ALA A 1 92 ? 32.155 -1.967 -12.656 1.00 74.62 92 ALA A O 1
ATOM 735 N N . GLU A 1 93 ? 30.564 -0.681 -11.726 1.00 67.31 93 GLU A N 1
ATOM 736 C CA . GLU A 1 93 ? 31.457 0.189 -10.935 1.00 67.31 93 GLU A CA 1
ATOM 737 C C . GLU A 1 93 ? 32.022 -0.476 -9.670 1.00 67.31 93 GLU A C 1
ATOM 739 O O . GLU A 1 93 ? 32.978 0.019 -9.082 1.00 67.31 93 GLU A O 1
ATOM 744 N N . ARG A 1 94 ? 31.446 -1.604 -9.235 1.00 58.44 94 ARG A N 1
ATOM 745 C CA . ARG A 1 94 ? 31.942 -2.402 -8.097 1.00 58.44 94 ARG A CA 1
ATOM 746 C C . ARG A 1 94 ? 33.035 -3.417 -8.485 1.00 58.44 94 ARG A C 1
ATOM 748 O O . ARG A 1 94 ? 33.367 -4.277 -7.670 1.00 58.44 94 ARG A O 1
ATOM 755 N N . LYS A 1 95 ? 33.563 -3.342 -9.712 1.00 48.19 95 LYS A N 1
ATOM 756 C CA . LYS A 1 95 ? 34.741 -4.086 -10.191 1.00 48.19 95 LYS A CA 1
ATOM 757 C C . LYS A 1 95 ? 35.977 -3.201 -10.174 1.00 48.19 95 LYS A C 1
ATOM 759 O O . LYS A 1 95 ? 37.050 -3.756 -9.859 1.00 48.19 95 LYS A O 1
#

Foldseek 3Di:
DDDPPPFDKDKDKDWDFDFDDAADKAFFPDADPVRHTFIFGDHPRGTTMGMDMDTPPDDQWDFDDRPPDTDTDGCPPPDCVVVVVVVVVVVVVVD

Radius of gyration: 16.57 Å; chains: 1; bounding box: 47×27×31 Å

Sequence (95 aa):
SEGENGGNRISAVAHFYIDCDFGTRIETSSTFSDGSPKYLSCEWGEALTISVQWGENSVPTWIEDFGGFSIYENFYDWDFTPLIKYLTLSKAERK

pLDDT: mean 80.82, std 14.89, range [35.0, 95.75]